Protein AF-A0A4V1UY43-F1 (afdb_monomer)

Nearest PDB structures (foldseek):
  4h1s-assembly1_A  TM=9.082E-01  e=8.641E-05  Homo sapiens
  7jv9-assembly2_B  TM=9.110E-01  e=1.306E-04  Homo sapiens
  6hxw-assembly1_A  TM=9.034E-01  e=9.256E-05  Homo sapiens
  6vca-assembly2_C  TM=8.653E-01  e=5.338E-05  Homo sapiens
  6z9b-assembly1_A-2  TM=9.058E-01  e=3.421E-04  Homo sapiens

Secondary structure (DSSP, 8-state):
----HHHHHHHHHHGGGS-HHHHHHHSS----------TT------EEEEE---TT-S--TTSS-SHHHHHHHHHHHHHH-SSEEEEE-S--SSS-HHHHHTTTHHHHHHHHHHT--

Radius of gyration: 20.49 Å; Cα contacts (8 Å, |Δi|>4): 96; chains: 1; bounding box: 44×34×50 Å

Foldseek 3Di:
DDDDPVNVVVVVVVVPDDPPVCVVVVVVPPPPVPPPDPPPDDDDDAAEAEEEQLFQFADDPPDPHHLVNVLVVLVVVCVVHVRYAYEYPDNNQHDDPCCVVVVCVVSVVSCVVSPHD

Solvent-accessible surface area (backbone atoms only — not comparable to full-atom values): 7441 Å² total; per-residue (Å²): 136,86,87,50,78,70,59,56,55,53,60,59,61,68,69,74,79,68,64,77,85,58,56,67,66,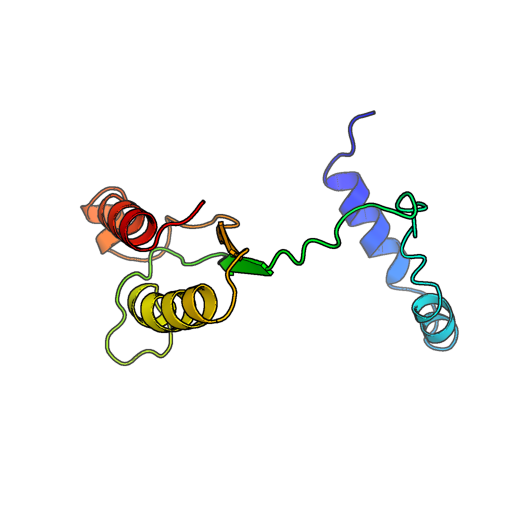63,68,76,63,74,75,70,80,76,66,84,72,66,90,86,63,84,86,76,78,73,44,80,48,75,50,64,59,57,25,42,41,43,78,44,90,95,52,97,57,30,50,64,59,47,48,56,54,51,51,52,50,49,71,77,36,88,47,58,45,38,41,72,75,44,60,51,83,50,85,36,73,65,31,70,76,50,73,37,48,68,54,53,53,51,43,61,76,67,58,60,104

pLDDT: mean 70.41, std 19.88, range [34.09, 92.5]

Sequence (117 aa):
MKFSRRDFCRVALIAGTLPASKALAALQGGAASKRPVAAGADEVVLTFLHTNDPHGRVYLPGEAQGLSRLATLIRAAQADMPNTLLLDAGDLFHGTPEEREFEGRPIIGAMNSLGYD

Structure (mmCIF, N/CA/C/O backbone):
data_AF-A0A4V1UY43-F1
#
_entry.id   AF-A0A4V1UY43-F1
#
loop_
_atom_site.group_PDB
_atom_site.id
_atom_site.type_symbol
_atom_site.label_atom_id
_atom_site.label_alt_id
_atom_site.label_comp_id
_atom_site.label_asym_id
_atom_site.label_entity_id
_atom_site.label_seq_id
_atom_site.pdbx_PDB_ins_code
_atom_site.Cartn_x
_atom_site.Cartn_y
_atom_site.Cartn_z
_atom_site.occupancy
_atom_site.B_iso_or_equiv
_atom_site.auth_seq_id
_atom_site.auth_comp_id
_atom_site.auth_asym_id
_atom_site.auth_atom_id
_atom_site.pdbx_PDB_model_num
ATOM 1 N N . MET A 1 1 ? 14.831 19.256 25.231 1.00 38.69 1 MET A N 1
ATOM 2 C CA . MET A 1 1 ? 16.016 18.368 25.191 1.00 38.69 1 MET A CA 1
ATOM 3 C C . MET A 1 1 ? 15.994 17.613 23.870 1.00 38.69 1 MET A C 1
ATOM 5 O O . MET A 1 1 ? 14.999 16.962 23.592 1.00 38.69 1 MET A O 1
ATOM 9 N N . LYS A 1 2 ? 17.006 17.796 23.012 1.00 37.41 2 LYS A N 1
ATOM 10 C CA . LYS A 1 2 ? 17.065 17.218 21.658 1.00 37.41 2 LYS A CA 1
ATOM 11 C C . LYS A 1 2 ? 17.878 15.918 21.706 1.00 37.41 2 LYS A C 1
ATOM 13 O O . LYS A 1 2 ? 19.091 15.991 21.854 1.00 37.41 2 LYS A O 1
ATOM 18 N N . PHE A 1 3 ? 17.215 14.766 21.610 1.00 35.56 3 PHE A N 1
ATOM 19 C CA . PHE A 1 3 ? 17.871 13.464 21.430 1.00 35.56 3 PHE A CA 1
ATOM 20 C C . PHE A 1 3 ? 18.455 13.385 20.014 1.00 35.56 3 PHE A C 1
ATOM 22 O O . PHE A 1 3 ? 17.737 13.616 19.040 1.00 35.56 3 PHE A O 1
ATOM 29 N N . SER A 1 4 ? 19.752 13.098 19.888 1.00 44.22 4 SER A N 1
ATOM 30 C CA . SER A 1 4 ? 20.436 12.987 18.597 1.00 44.22 4 SER A CA 1
ATOM 31 C C . SER A 1 4 ? 20.714 11.527 18.248 1.00 44.22 4 SER A C 1
ATOM 33 O O . SER A 1 4 ? 20.967 10.703 19.122 1.00 44.22 4 SER A O 1
ATOM 35 N N . ARG A 1 5 ? 20.745 11.200 16.948 1.00 49.88 5 ARG A N 1
ATOM 36 C CA . ARG A 1 5 ? 21.037 9.851 16.412 1.00 49.88 5 ARG A CA 1
ATOM 37 C C . ARG A 1 5 ? 22.343 9.24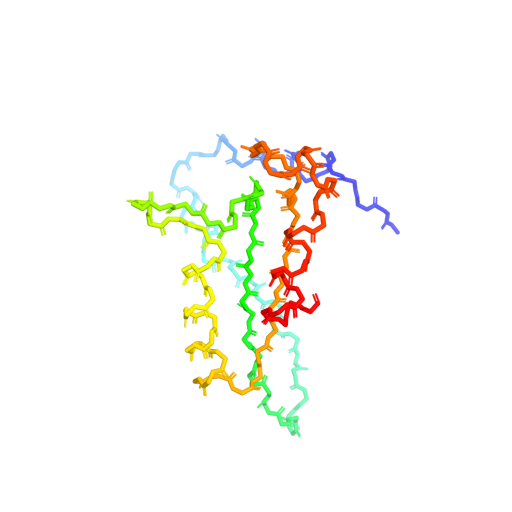1 16.956 1.00 49.88 5 ARG A C 1
ATOM 39 O O . ARG A 1 5 ? 22.470 8.025 17.037 1.00 49.88 5 ARG A O 1
ATOM 46 N N . ARG A 1 6 ? 23.301 10.075 17.379 1.00 50.31 6 ARG A N 1
ATOM 47 C CA . ARG A 1 6 ? 24.556 9.632 18.017 1.00 50.31 6 ARG A CA 1
ATOM 48 C C . ARG A 1 6 ? 24.361 9.082 19.435 1.00 50.31 6 ARG A C 1
ATOM 50 O O . ARG A 1 6 ? 25.146 8.235 19.856 1.00 50.31 6 ARG A O 1
ATOM 57 N N . ASP A 1 7 ? 23.321 9.520 20.139 1.00 50.03 7 ASP A N 1
ATOM 58 C CA . ASP A 1 7 ? 22.994 9.039 21.484 1.00 50.03 7 ASP A CA 1
ATOM 59 C C . ASP A 1 7 ? 22.393 7.629 21.418 1.00 50.03 7 ASP A C 1
ATOM 61 O O . ASP A 1 7 ? 22.729 6.773 22.234 1.00 50.03 7 ASP A O 1
ATOM 65 N N . PHE A 1 8 ? 21.606 7.341 20.375 1.00 45.59 8 PHE A N 1
ATOM 66 C CA . PHE A 1 8 ? 21.037 6.013 20.127 1.00 45.59 8 PHE A CA 1
ATOM 67 C C . PHE A 1 8 ? 22.120 4.957 19.830 1.00 45.59 8 PHE A C 1
ATOM 69 O O . PHE A 1 8 ? 22.121 3.883 20.430 1.00 45.59 8 PHE A O 1
ATOM 76 N N . CYS A 1 9 ? 23.113 5.279 18.990 1.00 43.81 9 CYS A N 1
ATOM 77 C CA . CYS A 1 9 ? 24.192 4.333 18.670 1.00 43.81 9 CYS A CA 1
ATOM 78 C C . CYS A 1 9 ? 25.127 4.043 19.858 1.00 43.81 9 CYS A C 1
ATOM 80 O O . CYS A 1 9 ? 25.702 2.959 19.933 1.00 43.81 9 CYS A O 1
ATOM 82 N N . ARG A 1 10 ? 25.276 4.973 20.814 1.00 34.09 10 ARG A N 1
ATOM 83 C CA . ARG A 1 10 ? 26.073 4.737 22.032 1.00 34.09 10 ARG A CA 1
ATOM 84 C C . ARG A 1 10 ? 25.398 3.774 23.004 1.00 34.09 10 ARG A C 1
ATOM 86 O O . ARG A 1 10 ? 26.093 2.972 23.622 1.00 34.09 10 ARG A O 1
ATOM 93 N N . VAL A 1 11 ? 24.070 3.818 23.107 1.00 45.78 11 VAL A N 1
ATOM 94 C CA . VAL A 1 11 ? 23.303 2.863 23.923 1.00 45.78 11 VAL A CA 1
ATOM 95 C C . VAL A 1 11 ? 23.431 1.447 23.356 1.00 45.78 11 VAL A C 1
ATOM 97 O O . VAL A 1 11 ? 23.630 0.501 24.114 1.00 45.78 11 VAL A O 1
ATOM 100 N N . ALA A 1 12 ? 23.421 1.305 22.028 1.00 43.56 12 ALA A N 1
ATOM 101 C CA . ALA A 1 12 ? 23.592 0.011 21.372 1.00 43.56 12 ALA A CA 1
ATOM 102 C C . ALA A 1 12 ? 25.007 -0.580 21.552 1.00 43.56 12 ALA A C 1
ATOM 104 O O . ALA A 1 12 ? 25.148 -1.792 21.695 1.00 43.56 12 ALA A O 1
ATOM 105 N N . LEU A 1 13 ? 26.056 0.253 21.600 1.00 37.31 13 LEU A N 1
ATOM 106 C CA . LEU A 1 13 ? 27.439 -0.236 21.693 1.00 37.31 13 LEU A CA 1
ATOM 107 C C . LEU A 1 13 ? 27.823 -0.754 23.094 1.00 37.31 13 LEU A C 1
ATOM 109 O O . LEU A 1 13 ? 28.657 -1.647 23.207 1.00 37.31 13 LEU A O 1
ATOM 113 N N . ILE A 1 14 ? 27.210 -0.230 24.163 1.00 43.25 14 ILE A N 1
ATOM 114 C CA . ILE A 1 14 ? 27.487 -0.661 25.551 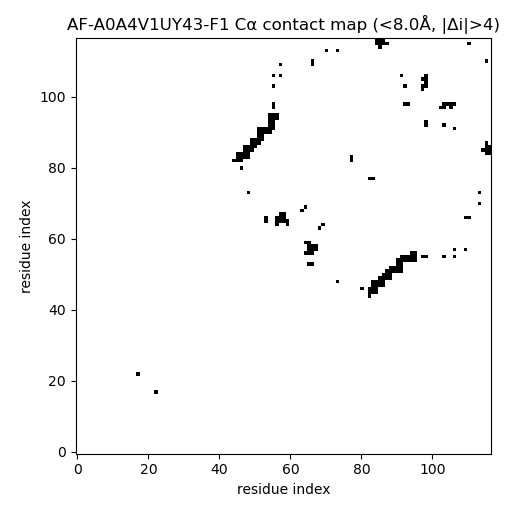1.00 43.25 14 ILE A CA 1
ATOM 115 C C . ILE A 1 14 ? 26.832 -2.023 25.862 1.00 43.25 14 ILE A C 1
ATOM 117 O O . ILE A 1 14 ? 27.287 -2.746 26.747 1.00 43.25 14 ILE A O 1
ATOM 121 N N . ALA A 1 15 ? 25.815 -2.428 25.097 1.00 44.56 15 ALA A N 1
ATOM 122 C CA . ALA A 1 15 ? 25.154 -3.723 25.257 1.00 44.56 15 ALA A CA 1
ATOM 123 C C . ALA A 1 15 ? 25.979 -4.919 24.726 1.00 44.56 15 ALA A C 1
ATOM 125 O O . ALA A 1 15 ? 25.624 -6.067 24.986 1.00 44.56 15 ALA A O 1
ATOM 126 N N . GLY A 1 16 ? 27.081 -4.675 24.007 1.00 45.28 16 GLY A N 1
ATOM 127 C CA . GLY A 1 16 ? 27.839 -5.708 23.292 1.00 45.28 16 GLY A CA 1
ATOM 128 C C . GLY A 1 16 ? 28.890 -6.491 24.090 1.00 45.28 16 GLY A C 1
ATOM 129 O O . GLY A 1 16 ? 29.479 -7.410 23.531 1.00 45.28 16 GLY A O 1
ATOM 130 N N . THR A 1 17 ? 29.166 -6.170 25.362 1.00 49.97 17 THR A N 1
ATOM 131 C CA . THR A 1 17 ? 30.275 -6.812 26.114 1.00 49.97 17 THR A CA 1
ATOM 132 C C . THR A 1 17 ? 29.897 -7.365 27.490 1.00 49.97 17 THR A C 1
ATOM 134 O O . THR A 1 17 ? 30.766 -7.538 28.344 1.00 49.97 17 THR A O 1
ATOM 137 N N . LEU A 1 18 ? 28.621 -7.667 27.742 1.00 42.59 18 LEU A N 1
ATOM 138 C CA . LEU A 1 18 ? 28.218 -8.315 28.994 1.00 42.59 18 LEU A CA 1
ATOM 139 C C . LEU A 1 18 ? 28.166 -9.847 28.835 1.00 42.59 18 LEU A C 1
ATOM 141 O O . LEU A 1 18 ? 27.613 -10.340 27.852 1.00 42.59 18 LEU A O 1
ATOM 145 N N . PRO A 1 19 ? 28.724 -10.623 29.786 1.00 41.28 19 PRO A N 1
ATOM 146 C CA . PRO A 1 19 ? 28.733 -12.080 29.715 1.00 41.28 19 PRO A CA 1
ATOM 147 C C . PRO A 1 19 ? 27.303 -12.641 29.698 1.00 41.28 19 PRO A C 1
ATOM 149 O O . PRO A 1 19 ? 26.428 -12.180 30.438 1.00 41.28 19 PRO A O 1
ATOM 152 N N . ALA A 1 20 ? 27.088 -13.662 28.862 1.00 50.38 20 ALA A N 1
ATOM 153 C CA . ALA A 1 20 ? 25.788 -14.233 28.485 1.00 50.38 20 ALA A CA 1
ATOM 154 C C . ALA A 1 20 ? 24.883 -14.677 29.656 1.00 50.38 20 ALA A C 1
ATOM 156 O O . ALA A 1 20 ? 23.681 -14.848 29.476 1.00 50.38 20 ALA A O 1
ATOM 157 N N . SER A 1 21 ? 25.414 -14.807 30.873 1.00 43.97 21 SER A N 1
ATOM 158 C CA . SER A 1 21 ? 24.649 -15.164 32.073 1.00 43.97 21 SER A CA 1
ATOM 159 C C . SER A 1 21 ? 23.859 -14.004 32.696 1.00 43.97 21 SER A C 1
ATOM 161 O O . SER A 1 21 ? 22.931 -14.257 33.459 1.00 43.97 21 SER A O 1
ATOM 163 N N . LYS A 1 22 ? 24.161 -12.738 32.363 1.00 40.19 22 LYS A N 1
ATOM 164 C CA . LYS A 1 22 ? 23.374 -11.569 32.817 1.00 40.19 22 LYS A CA 1
ATOM 165 C C . LYS A 1 22 ? 22.420 -11.004 31.759 1.00 40.19 22 LYS A C 1
ATOM 167 O O . LYS A 1 22 ? 21.530 -10.233 32.110 1.00 40.19 22 LYS A O 1
ATOM 172 N N . ALA A 1 23 ? 22.541 -11.428 30.500 1.00 42.28 23 ALA A N 1
ATOM 173 C CA . ALA A 1 23 ? 21.638 -11.017 29.421 1.00 42.28 23 ALA A CA 1
ATOM 174 C C . ALA A 1 23 ? 20.203 -11.545 29.618 1.00 42.28 23 ALA A C 1
ATOM 176 O O . ALA A 1 23 ? 19.242 -10.868 29.259 1.00 42.28 23 ALA A O 1
ATOM 177 N N . LEU A 1 24 ? 20.035 -12.703 30.268 1.00 41.09 24 LEU A N 1
ATOM 178 C CA . LEU A 1 24 ? 18.710 -13.293 30.485 1.00 41.09 24 LEU A CA 1
ATOM 179 C C . LEU A 1 24 ? 17.881 -12.561 31.561 1.00 41.09 24 LEU A C 1
ATOM 181 O O . LEU A 1 24 ? 16.655 -12.583 31.511 1.00 41.09 24 LEU A O 1
ATOM 185 N N . ALA A 1 25 ? 18.527 -11.855 32.498 1.00 39.66 25 ALA A N 1
ATOM 186 C CA . ALA A 1 25 ? 17.833 -11.066 33.522 1.00 39.66 25 ALA A CA 1
ATOM 187 C C . ALA A 1 25 ? 17.362 -9.690 33.009 1.00 39.66 25 ALA A C 1
ATOM 189 O O . ALA A 1 25 ? 16.440 -9.108 33.573 1.00 39.66 25 ALA A O 1
ATOM 190 N N . ALA A 1 26 ? 17.952 -9.180 31.920 1.00 40.16 26 ALA A N 1
ATOM 191 C CA . ALA A 1 26 ? 17.576 -7.897 31.320 1.00 40.16 26 ALA A CA 1
ATOM 192 C C . ALA A 1 26 ? 16.380 -7.998 30.351 1.00 40.16 26 ALA A C 1
ATOM 194 O O . ALA A 1 26 ? 15.758 -6.986 30.046 1.00 40.16 26 ALA A O 1
ATOM 195 N N . LEU A 1 27 ? 16.014 -9.209 29.911 1.00 42.84 27 LEU A N 1
ATOM 196 C CA . LEU A 1 27 ? 14.833 -9.459 29.070 1.00 42.84 27 LEU A CA 1
ATOM 197 C C . LEU A 1 27 ? 13.521 -9.598 29.865 1.00 42.84 27 LEU A C 1
ATOM 199 O O . LEU A 1 27 ? 12.450 -9.474 29.282 1.00 42.84 27 LEU A O 1
ATOM 203 N N . GLN A 1 28 ? 13.577 -9.792 31.190 1.00 42.59 28 GLN A N 1
ATOM 204 C CA . GLN A 1 28 ? 12.379 -9.793 32.051 1.00 42.59 28 GLN A CA 1
ATOM 205 C C . GLN A 1 28 ? 11.988 -8.391 32.553 1.00 42.59 28 GLN A C 1
ATOM 207 O O . GLN A 1 28 ? 10.949 -8.219 33.182 1.00 42.59 28 GLN A O 1
ATOM 212 N N . GLY A 1 29 ? 12.791 -7.372 32.241 1.00 37.88 29 GLY A N 1
ATOM 213 C CA . GLY A 1 29 ? 12.560 -5.975 32.608 1.00 37.88 29 GLY A CA 1
ATOM 214 C C . GLY A 1 29 ? 11.937 -5.150 31.487 1.00 37.88 29 GLY A C 1
ATOM 215 O O . GLY A 1 29 ? 12.284 -3.982 31.333 1.00 37.88 29 GLY A O 1
ATOM 216 N N . GLY A 1 30 ? 11.046 -5.737 30.685 1.00 39.56 30 GLY A N 1
ATOM 217 C CA . GLY A 1 30 ? 10.167 -4.986 29.795 1.00 39.56 30 GLY A CA 1
ATOM 218 C C . GLY A 1 30 ? 9.163 -4.195 30.626 1.00 39.56 30 GLY A C 1
ATOM 219 O O . GLY A 1 30 ? 7.997 -4.567 30.716 1.00 39.56 30 GLY A O 1
ATOM 220 N N . ALA A 1 31 ? 9.614 -3.116 31.265 1.00 40.66 31 ALA A N 1
ATOM 221 C CA . ALA A 1 31 ? 8.738 -2.111 31.838 1.00 40.66 31 ALA A CA 1
ATOM 222 C C . ALA A 1 31 ? 8.063 -1.375 30.675 1.00 40.66 31 ALA A C 1
ATOM 224 O O . ALA A 1 31 ? 8.419 -0.252 30.320 1.00 40.66 31 ALA A O 1
ATOM 225 N N . ALA A 1 32 ? 7.073 -2.032 30.067 1.00 46.06 32 ALA A N 1
ATOM 226 C CA . ALA A 1 32 ? 5.975 -1.328 29.448 1.00 46.06 32 ALA A CA 1
ATOM 227 C C . ALA A 1 32 ? 5.470 -0.374 30.527 1.00 46.06 32 ALA A C 1
ATOM 229 O O . ALA A 1 32 ? 4.945 -0.802 31.557 1.00 46.06 32 ALA A O 1
ATOM 230 N N . SER A 1 33 ? 5.735 0.915 30.336 1.00 41.28 33 SER A N 1
ATOM 231 C CA . SER A 1 33 ? 5.148 1.971 31.140 1.00 41.28 33 SER A CA 1
ATOM 232 C C . SER A 1 33 ? 3.639 1.857 30.966 1.00 41.28 33 SER A C 1
ATOM 234 O O . SER A 1 33 ? 3.053 2.433 30.050 1.00 41.28 33 SER A O 1
ATOM 236 N N . LYS A 1 34 ? 3.002 1.042 31.813 1.00 40.78 34 LYS A N 1
ATOM 237 C CA . LYS A 1 34 ? 1.556 0.986 31.954 1.00 40.78 34 LYS A CA 1
ATOM 238 C C . LYS A 1 34 ? 1.185 2.271 32.682 1.00 40.78 34 LYS A C 1
ATOM 240 O O . LYS A 1 34 ? 0.987 2.299 33.893 1.00 40.78 34 LYS A O 1
ATOM 245 N N . ARG A 1 35 ? 1.171 3.378 31.933 1.00 49.16 35 ARG A N 1
ATOM 246 C CA . ARG A 1 35 ? 0.448 4.577 32.347 1.00 49.16 35 ARG A CA 1
ATOM 247 C C . ARG A 1 35 ? -0.967 4.112 32.692 1.00 49.16 35 ARG A C 1
ATOM 249 O O . ARG A 1 35 ? -1.530 3.348 31.905 1.00 49.16 35 ARG A O 1
ATOM 256 N N . PRO A 1 36 ? -1.530 4.513 33.840 1.00 45.03 36 PRO A N 1
ATOM 257 C CA . PRO A 1 36 ? -2.898 4.156 34.158 1.00 45.03 36 PRO A CA 1
ATOM 258 C C . PRO A 1 36 ? -3.784 4.787 33.082 1.00 45.03 36 PRO A C 1
ATOM 260 O O . PRO A 1 36 ? -3.946 6.006 33.031 1.00 45.03 36 PRO A O 1
ATOM 263 N N . VAL A 1 37 ? -4.287 3.961 32.165 1.00 57.62 37 VAL A N 1
ATOM 264 C CA . VAL A 1 37 ? -5.427 4.325 31.329 1.00 57.62 37 VAL A CA 1
ATOM 265 C C . VAL A 1 37 ? -6.590 4.479 32.295 1.00 57.62 37 VAL A C 1
ATOM 267 O O . VAL A 1 37 ? -6.846 3.592 33.111 1.00 57.62 37 VAL A O 1
ATOM 270 N N . ALA A 1 38 ? -7.214 5.655 32.269 1.00 52.44 38 ALA A N 1
ATOM 271 C CA . ALA A 1 38 ? -8.362 5.962 33.101 1.00 52.44 38 ALA A CA 1
ATOM 272 C C . ALA A 1 38 ? -9.419 4.864 32.916 1.00 52.44 38 ALA A C 1
ATOM 274 O O . ALA A 1 38 ? -9.825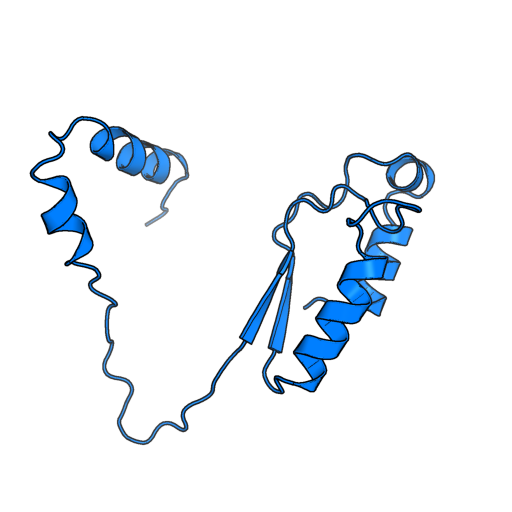 4.568 31.792 1.00 52.44 38 ALA A O 1
ATOM 275 N N . ALA A 1 39 ? -9.819 4.231 34.018 1.00 47.78 39 ALA A N 1
ATOM 276 C CA . ALA A 1 39 ? -10.880 3.236 34.008 1.00 47.78 39 ALA A CA 1
ATOM 277 C C . ALA A 1 39 ? -12.167 3.909 33.504 1.00 47.78 39 ALA A C 1
ATOM 279 O O . ALA A 1 39 ? -12.655 4.845 34.135 1.00 47.78 39 ALA A O 1
ATOM 280 N N . GLY A 1 40 ? -12.658 3.463 32.344 1.00 57.66 40 GLY A N 1
ATOM 281 C CA . GLY A 1 40 ? -13.804 4.054 31.644 1.00 57.66 40 GLY A CA 1
ATOM 282 C C . GLY A 1 40 ? -13.506 4.601 30.245 1.00 57.66 40 GLY A C 1
ATOM 283 O O . GLY A 1 40 ? -14.415 5.133 29.618 1.00 57.66 40 GLY A O 1
ATOM 284 N N . ALA A 1 41 ? -12.272 4.493 29.745 1.00 65.88 41 ALA A N 1
ATOM 285 C CA . ALA A 1 41 ? -11.993 4.738 28.332 1.00 65.88 41 ALA A CA 1
ATOM 286 C C . ALA A 1 41 ? -12.419 3.526 27.490 1.00 65.88 41 ALA A C 1
ATOM 288 O O . ALA A 1 41 ? -12.045 2.398 27.818 1.00 65.88 41 ALA A O 1
ATOM 289 N N . ASP A 1 42 ? -13.164 3.765 26.410 1.00 79.00 42 ASP A N 1
ATOM 290 C CA . ASP A 1 42 ? -13.41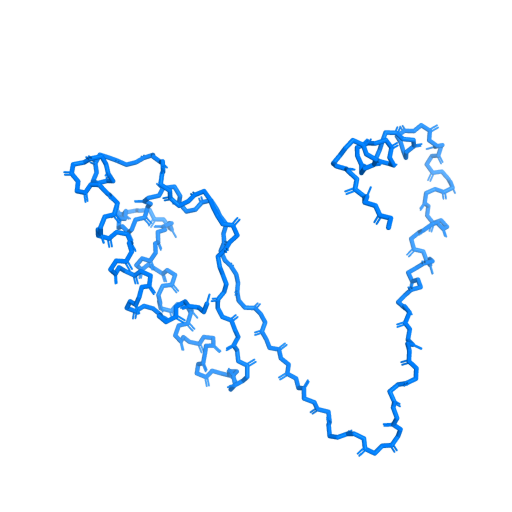5 2.749 25.388 1.00 79.00 42 ASP A CA 1
ATOM 291 C C . ASP A 1 42 ? -12.071 2.240 24.848 1.00 79.00 42 ASP A C 1
ATOM 293 O O . ASP A 1 42 ? -11.206 3.020 24.435 1.00 79.00 42 ASP A O 1
ATOM 297 N N . GLU A 1 43 ? -11.864 0.924 24.901 1.00 79.56 43 GLU A N 1
ATOM 298 C CA . GLU A 1 43 ? -10.649 0.299 24.389 1.00 79.56 43 GLU A CA 1
ATOM 299 C C . GLU A 1 43 ? -10.702 0.291 22.859 1.00 79.56 43 GLU A C 1
ATOM 301 O O . GLU A 1 43 ? -11.495 -0.422 22.244 1.00 79.56 43 GLU A O 1
ATOM 306 N N . VAL A 1 44 ? -9.860 1.114 22.235 1.00 84.81 44 VAL A N 1
ATOM 307 C CA . VAL A 1 44 ? -9.726 1.168 20.779 1.00 84.81 44 VAL A CA 1
ATOM 308 C C . VAL A 1 44 ? -8.519 0.336 20.371 1.00 84.81 44 VAL A C 1
ATOM 310 O O . VAL A 1 44 ? -7.378 0.680 20.681 1.00 84.81 44 VAL A O 1
ATOM 313 N N . VAL A 1 45 ? -8.764 -0.751 19.642 1.00 86.12 45 VAL A N 1
ATOM 314 C CA . VAL A 1 45 ? -7.700 -1.507 18.975 1.00 86.12 45 VAL A CA 1
ATOM 315 C C . VAL A 1 45 ? -7.341 -0.781 17.683 1.00 86.12 45 VAL A C 1
ATOM 317 O O . VAL A 1 45 ? -8.222 -0.546 16.859 1.00 86.12 45 VAL A O 1
ATOM 320 N N . LEU A 1 46 ? -6.065 -0.420 17.528 1.00 90.12 46 LEU A N 1
ATOM 321 C CA . LEU A 1 46 ? -5.487 0.167 16.317 1.00 90.12 46 LEU A CA 1
ATOM 322 C C . LEU A 1 46 ? -4.493 -0.825 15.710 1.00 90.12 46 LEU A C 1
ATOM 324 O O . LEU A 1 46 ? -3.584 -1.294 16.398 1.00 90.12 46 LEU A O 1
ATOM 328 N N . THR A 1 47 ? -4.644 -1.108 14.423 1.00 90.94 47 THR A N 1
ATOM 329 C CA . THR A 1 47 ? -3.726 -1.942 13.649 1.00 90.94 47 THR A CA 1
ATOM 330 C C . THR A 1 47 ? -2.812 -1.052 12.824 1.00 90.94 47 THR A C 1
ATOM 332 O O . THR A 1 47 ? -3.279 -0.208 12.067 1.00 90.94 47 THR A O 1
ATOM 335 N N . PHE A 1 48 ? -1.505 -1.274 12.916 1.00 91.75 48 PHE A N 1
ATOM 336 C CA . PHE A 1 48 ? -0.533 -0.612 12.051 1.00 91.75 48 PHE A CA 1
ATOM 337 C C . PHE A 1 48 ? -0.030 -1.601 11.003 1.00 91.75 48 PHE A C 1
ATOM 339 O O . PHE A 1 48 ? 0.628 -2.588 11.335 1.00 91.75 48 PHE A O 1
ATOM 346 N N . LEU A 1 49 ? -0.329 -1.324 9.740 1.00 92.31 49 LEU A N 1
ATOM 347 C CA . LEU A 1 49 ? 0.340 -1.929 8.598 1.00 92.31 49 LEU A CA 1
ATOM 348 C C . LEU A 1 49 ? 1.447 -0.978 8.167 1.00 92.31 49 LEU A C 1
ATOM 350 O O . LEU A 1 49 ? 1.219 0.224 8.077 1.00 92.31 49 LEU A O 1
ATOM 354 N N . HIS A 1 50 ? 2.647 -1.489 7.905 1.00 91.94 50 HIS A N 1
ATOM 355 C CA . HIS A 1 50 ? 3.723 -0.632 7.431 1.00 91.94 50 HIS A CA 1
ATOM 356 C C . HIS A 1 50 ? 4.592 -1.297 6.367 1.00 91.94 50 HIS A C 1
ATOM 358 O O . HIS A 1 50 ? 4.803 -2.511 6.387 1.00 91.94 50 HIS A O 1
ATOM 364 N N . THR A 1 51 ? 5.134 -0.482 5.467 1.00 89.62 51 THR A N 1
ATOM 365 C CA . THR A 1 51 ? 6.196 -0.862 4.530 1.00 89.62 51 THR A CA 1
ATOM 366 C C . THR A 1 51 ? 7.447 -0.025 4.753 1.00 89.62 51 THR A C 1
ATOM 368 O O . THR A 1 51 ? 7.409 1.020 5.398 1.00 89.62 51 THR A O 1
ATOM 371 N N . ASN A 1 52 ? 8.583 -0.541 4.295 1.00 89.69 52 ASN A N 1
ATOM 372 C CA . ASN A 1 52 ? 9.886 0.102 4.396 1.00 89.69 52 ASN A CA 1
ATOM 373 C C . ASN A 1 52 ? 10.747 -0.360 3.217 1.00 89.69 52 ASN A C 1
ATOM 375 O O . ASN A 1 52 ? 10.697 -1.543 2.871 1.00 89.69 52 ASN A O 1
ATOM 379 N N . ASP A 1 53 ? 11.520 0.552 2.630 1.00 86.44 53 ASP A N 1
ATOM 380 C CA . ASP A 1 53 ? 12.463 0.294 1.538 1.00 86.44 53 ASP A CA 1
ATOM 381 C C . ASP A 1 53 ? 11.844 -0.453 0.330 1.00 86.44 53 ASP A C 1
ATOM 383 O O . ASP A 1 53 ? 12.403 -1.446 -0.160 1.00 86.44 53 ASP A O 1
ATOM 387 N N . PRO A 1 54 ? 10.677 -0.028 -0.204 1.00 82.44 54 PRO A N 1
ATOM 388 C CA . PRO A 1 54 ? 10.113 -0.684 -1.378 1.00 82.44 54 PRO A CA 1
ATOM 389 C C . PRO A 1 54 ? 10.957 -0.455 -2.637 1.00 82.44 54 PRO A C 1
ATOM 391 O O . PRO A 1 54 ? 10.775 -1.193 -3.608 1.00 82.44 54 PRO A O 1
ATOM 394 N N . HIS A 1 55 ? 11.892 0.507 -2.636 1.00 85.81 55 HIS A N 1
ATOM 395 C CA . HIS A 1 55 ? 12.899 0.667 -3.687 1.00 85.81 55 HIS A CA 1
ATOM 396 C C . HIS A 1 55 ? 12.304 0.716 -5.110 1.00 85.81 55 HIS A C 1
ATOM 398 O O . HIS A 1 55 ? 12.782 0.071 -6.046 1.00 85.81 55 HIS A O 1
ATOM 404 N N . GLY A 1 56 ? 11.181 1.418 -5.271 1.00 76.75 56 GLY A N 1
ATOM 405 C CA . GLY A 1 56 ? 10.491 1.577 -6.551 1.00 76.75 56 GLY A CA 1
ATOM 406 C C . GLY A 1 56 ? 9.919 0.296 -7.167 1.00 76.75 56 GLY A C 1
ATOM 407 O O . GLY A 1 56 ? 9.563 0.293 -8.347 1.00 76.75 56 GLY A O 1
ATOM 408 N N . ARG A 1 57 ? 9.811 -0.798 -6.402 1.00 83.19 57 ARG A N 1
ATOM 409 C CA . ARG A 1 57 ? 9.300 -2.095 -6.870 1.00 83.19 57 ARG A CA 1
ATOM 410 C C . ARG A 1 57 ? 7.772 -2.115 -6.880 1.00 83.19 57 ARG A C 1
ATOM 412 O O . ARG A 1 57 ? 7.127 -2.640 -5.972 1.00 83.19 57 ARG A O 1
ATOM 419 N N . VAL A 1 58 ? 7.170 -1.548 -7.923 1.00 81.00 58 VAL A N 1
ATOM 420 C CA . VAL A 1 58 ? 5.703 -1.528 -8.080 1.00 81.00 58 VAL A CA 1
ATOM 421 C C . VAL A 1 58 ? 5.189 -2.865 -8.618 1.00 81.00 58 VAL A C 1
ATOM 423 O O . VAL A 1 58 ? 4.321 -3.508 -8.013 1.00 81.00 58 VAL A O 1
ATOM 426 N N . TYR A 1 59 ? 5.758 -3.321 -9.731 1.00 80.06 59 TYR A N 1
ATOM 427 C CA . TYR A 1 59 ? 5.386 -4.567 -10.388 1.00 80.06 59 TYR A CA 1
ATOM 428 C C . TYR A 1 59 ? 6.632 -5.361 -10.777 1.00 80.06 59 TYR A C 1
ATOM 430 O O . TYR A 1 59 ? 7.448 -4.902 -11.568 1.00 80.06 59 TYR A O 1
ATOM 438 N N . LEU A 1 60 ? 6.773 -6.561 -10.210 1.00 76.31 60 LEU A N 1
ATOM 439 C CA . LEU A 1 60 ? 7.871 -7.480 -10.502 1.00 76.31 60 LEU A CA 1
ATOM 440 C C . LEU A 1 60 ? 7.290 -8.830 -10.947 1.00 76.31 60 LEU A C 1
ATOM 442 O O . LEU A 1 60 ? 6.909 -9.656 -10.108 1.00 76.31 60 LEU A O 1
ATOM 446 N N . PRO A 1 61 ? 7.152 -9.063 -12.264 1.00 72.94 61 PRO A N 1
ATOM 447 C CA . PRO A 1 61 ? 6.595 -10.309 -12.766 1.00 72.94 61 PRO A CA 1
ATOM 448 C C . PRO A 1 61 ? 7.500 -11.485 -12.382 1.00 72.94 61 PRO A C 1
ATOM 450 O O . PRO A 1 61 ? 8.705 -11.458 -12.603 1.00 72.94 61 PRO A O 1
ATOM 453 N N . GLY A 1 62 ? 6.909 -12.533 -11.806 1.00 75.00 62 GLY A N 1
ATOM 454 C CA . GLY A 1 62 ? 7.636 -13.738 -11.385 1.00 75.00 62 GLY A CA 1
ATOM 455 C C . GLY A 1 62 ? 8.302 -13.652 -10.009 1.00 75.00 62 GLY A C 1
ATOM 456 O O . GLY A 1 62 ? 8.667 -14.689 -9.463 1.00 75.00 62 GLY A O 1
ATOM 457 N N . GLU A 1 63 ? 8.379 -12.471 -9.396 1.00 76.06 63 GLU A N 1
ATOM 458 C CA . GLU A 1 63 ? 8.885 -12.328 -8.030 1.00 76.06 63 GLU A CA 1
ATOM 459 C C . GLU A 1 63 ? 7.754 -12.335 -7.000 1.00 76.06 63 GLU A C 1
ATOM 461 O O . GLU A 1 63 ? 6.607 -11.995 -7.301 1.00 76.06 63 GLU A O 1
ATOM 466 N N . ALA A 1 64 ? 8.080 -12.729 -5.766 1.00 70.44 64 ALA A N 1
ATOM 467 C CA . ALA A 1 64 ? 7.165 -12.669 -4.624 1.00 70.44 64 ALA A CA 1
ATOM 468 C C . ALA A 1 64 ? 7.020 -11.248 -4.042 1.00 70.44 64 ALA A C 1
ATOM 470 O O . ALA A 1 64 ? 6.183 -11.024 -3.172 1.00 70.44 64 ALA A O 1
ATOM 471 N N . GLN A 1 65 ? 7.830 -10.300 -4.513 1.00 70.62 65 GLN A N 1
ATOM 472 C CA . GLN A 1 65 ? 7.915 -8.934 -4.003 1.00 70.62 65 GLN A CA 1
ATOM 473 C C . GLN A 1 65 ? 7.145 -7.955 -4.900 1.00 70.62 65 GLN A C 1
ATOM 475 O O . GLN A 1 65 ? 6.870 -8.241 -6.065 1.00 70.62 65 GLN A O 1
ATOM 480 N N . GLY A 1 66 ? 6.820 -6.785 -4.353 1.00 81.31 66 GLY A N 1
ATOM 481 C CA . GLY A 1 66 ? 6.267 -5.660 -5.103 1.00 81.31 66 GLY A CA 1
ATOM 482 C C . GLY A 1 66 ? 4.918 -5.164 -4.588 1.00 81.31 66 GLY A C 1
ATOM 483 O O . GLY A 1 66 ? 4.096 -5.923 -4.064 1.00 81.31 66 GLY A O 1
ATOM 484 N N . LEU A 1 67 ? 4.688 -3.866 -4.778 1.00 83.50 67 LEU A N 1
ATOM 485 C CA . LEU A 1 67 ? 3.518 -3.150 -4.271 1.00 83.50 67 LEU A CA 1
ATOM 486 C C . LEU A 1 67 ? 2.192 -3.729 -4.799 1.00 83.50 67 LEU A C 1
ATOM 488 O O . LEU A 1 67 ? 1.205 -3.802 -4.074 1.00 83.50 67 LEU A O 1
ATOM 492 N N . SER A 1 68 ? 2.190 -4.234 -6.035 1.00 84.50 68 SER A N 1
ATOM 493 C CA . SER A 1 68 ? 1.043 -4.916 -6.657 1.00 84.50 68 SER A CA 1
ATOM 494 C C . SER A 1 68 ? 0.588 -6.189 -5.932 1.00 84.50 68 SER A C 1
ATOM 496 O O . SER A 1 68 ? -0.609 -6.456 -5.879 1.00 84.50 68 SER A O 1
ATOM 498 N N . ARG A 1 69 ? 1.503 -6.972 -5.347 1.00 84.19 69 ARG A N 1
ATOM 499 C CA . ARG A 1 69 ? 1.138 -8.152 -4.541 1.00 84.19 69 ARG A CA 1
ATOM 500 C C . ARG A 1 69 ? 0.753 -7.764 -3.121 1.00 84.19 69 ARG A C 1
ATOM 502 O O . ARG A 1 69 ? -0.208 -8.309 -2.579 1.00 84.19 69 ARG A O 1
ATOM 509 N N . LEU A 1 70 ? 1.473 -6.798 -2.544 1.00 86.75 70 LEU A N 1
ATOM 510 C CA . LEU A 1 70 ? 1.135 -6.229 -1.239 1.00 86.75 70 LEU A CA 1
ATOM 511 C C . LEU A 1 70 ? -0.280 -5.651 -1.241 1.00 86.75 70 LEU A C 1
ATOM 513 O O . LEU A 1 70 ? -0.989 -5.826 -0.261 1.00 86.75 70 LEU A O 1
ATOM 517 N N . ALA A 1 71 ? -0.734 -5.079 -2.358 1.00 88.31 71 ALA A N 1
ATOM 518 C CA . ALA A 1 71 ? -2.093 -4.580 -2.532 1.00 88.31 71 ALA A CA 1
ATOM 519 C C . ALA A 1 71 ? -3.178 -5.580 -2.108 1.00 88.31 71 ALA A C 1
ATOM 521 O O . ALA A 1 71 ? -4.139 -5.208 -1.439 1.00 88.31 71 ALA A O 1
ATOM 522 N N . THR A 1 72 ? -3.037 -6.852 -2.488 1.00 88.38 72 THR A N 1
ATOM 523 C CA . THR A 1 72 ? -4.011 -7.892 -2.136 1.00 88.38 72 THR A CA 1
ATOM 524 C C . THR A 1 72 ? -3.999 -8.178 -0.636 1.00 88.38 72 THR A C 1
ATOM 526 O O . THR A 1 72 ? -5.064 -8.300 -0.036 1.00 88.38 72 THR A O 1
ATOM 529 N N . LEU A 1 73 ? -2.812 -8.241 -0.026 1.00 88.44 73 LEU A N 1
ATOM 530 C CA . LEU A 1 73 ? -2.657 -8.487 1.411 1.00 88.44 73 LEU A CA 1
ATOM 531 C C . LEU A 1 73 ? -3.143 -7.301 2.246 1.00 88.44 73 LEU A C 1
ATOM 533 O O . LEU A 1 73 ? -3.841 -7.501 3.231 1.00 88.44 73 LEU A O 1
ATOM 537 N N . ILE A 1 74 ? -2.822 -6.079 1.823 1.00 89.44 74 ILE A N 1
ATOM 538 C CA . ILE A 1 74 ? -3.260 -4.832 2.455 1.00 89.44 74 ILE A CA 1
ATOM 539 C C . ILE A 1 74 ? -4.785 -4.751 2.434 1.00 89.44 74 ILE A C 1
ATOM 541 O O . ILE A 1 74 ? -5.388 -4.521 3.475 1.00 89.44 74 ILE A O 1
ATOM 545 N N . ARG A 1 75 ? -5.422 -5.019 1.288 1.00 89.88 75 ARG A N 1
ATOM 546 C CA . ARG A 1 75 ? -6.889 -5.003 1.181 1.00 89.88 75 ARG A CA 1
ATOM 547 C C . ARG A 1 75 ? -7.553 -6.069 2.046 1.00 89.88 75 ARG A C 1
ATOM 549 O O . ARG A 1 75 ? -8.575 -5.783 2.657 1.00 89.88 75 ARG A O 1
ATOM 556 N N . ALA A 1 76 ? -6.988 -7.275 2.103 1.00 89.06 76 ALA A N 1
ATOM 557 C CA . ALA A 1 76 ? -7.489 -8.323 2.991 1.00 89.06 76 ALA A CA 1
ATOM 558 C C . ALA A 1 76 ? -7.360 -7.904 4.466 1.00 89.06 76 ALA A C 1
ATOM 560 O O . ALA A 1 76 ? -8.329 -7.959 5.212 1.00 89.06 76 ALA A O 1
ATOM 561 N N . ALA A 1 77 ? -6.197 -7.381 4.857 1.00 87.19 77 ALA A N 1
ATOM 562 C CA . ALA A 1 77 ? -5.944 -6.911 6.214 1.00 87.19 77 ALA A CA 1
ATOM 563 C C . ALA A 1 77 ? -6.857 -5.737 6.616 1.00 87.19 77 ALA A C 1
ATOM 565 O O . ALA A 1 77 ? -7.404 -5.738 7.714 1.00 87.19 77 ALA A O 1
ATOM 566 N N . GLN A 1 78 ? -7.065 -4.762 5.728 1.00 87.00 78 GLN A N 1
ATOM 567 C CA . GLN A 1 78 ? -7.980 -3.637 5.949 1.00 87.00 78 GLN A CA 1
ATOM 568 C C . GLN A 1 78 ? -9.448 -4.082 6.039 1.00 87.00 78 GLN A C 1
ATOM 570 O O . GLN A 1 78 ? -10.223 -3.462 6.762 1.00 87.00 78 GLN A O 1
ATOM 575 N N . ALA A 1 79 ? -9.841 -5.145 5.329 1.00 88.81 79 ALA A N 1
ATOM 576 C CA . ALA A 1 79 ? -11.188 -5.706 5.427 1.00 88.81 79 ALA A CA 1
ATOM 577 C C . ALA A 1 79 ? -11.425 -6.424 6.767 1.00 88.81 79 ALA A C 1
ATOM 579 O O . ALA A 1 79 ? -12.514 -6.320 7.330 1.00 88.81 79 ALA A O 1
ATOM 580 N N . ASP A 1 80 ? -10.405 -7.109 7.289 1.00 89.00 80 ASP A N 1
ATOM 581 C CA . ASP A 1 80 ? -10.491 -7.851 8.551 1.00 89.00 80 ASP A CA 1
ATOM 582 C C . ASP A 1 80 ? -10.358 -6.941 9.788 1.00 89.00 80 ASP A C 1
ATOM 584 O O . ASP A 1 80 ? -10.867 -7.267 10.863 1.00 89.00 80 ASP A O 1
ATOM 588 N N . MET A 1 81 ? -9.675 -5.797 9.659 1.00 87.06 81 MET A N 1
ATOM 589 C CA . MET A 1 81 ? -9.333 -4.906 10.773 1.00 87.06 81 MET A CA 1
ATOM 590 C C . MET A 1 81 ? -9.831 -3.470 10.514 1.00 87.06 81 MET A C 1
ATOM 592 O O . MET A 1 81 ? -9.185 -2.719 9.779 1.00 87.06 81 MET A O 1
ATOM 596 N N . PRO A 1 82 ? -10.936 -3.033 11.152 1.00 79.56 82 PRO A N 1
ATOM 597 C CA . PRO A 1 82 ? -11.608 -1.771 10.815 1.00 79.56 82 PRO A CA 1
ATOM 598 C C . PRO A 1 82 ? -10.822 -0.505 11.196 1.00 79.56 82 PRO A C 1
ATOM 600 O O . PRO A 1 82 ? -11.039 0.549 10.608 1.00 79.56 82 PRO A O 1
ATOM 603 N N . ASN A 1 83 ? -9.901 -0.597 12.157 1.00 88.75 83 ASN A N 1
ATOM 604 C CA . ASN A 1 83 ? -9.102 0.525 12.654 1.00 88.75 83 ASN A CA 1
ATOM 605 C C . ASN A 1 83 ? -7.640 0.372 12.218 1.00 88.75 83 ASN A C 1
ATOM 607 O O . ASN A 1 83 ? -6.750 0.196 13.054 1.00 88.75 83 ASN A O 1
ATOM 611 N N . THR A 1 84 ? -7.403 0.366 10.910 1.00 90.50 84 THR A N 1
ATOM 612 C CA . THR A 1 84 ? -6.071 0.130 10.345 1.00 90.50 84 THR A CA 1
ATOM 613 C C . THR A 1 84 ? -5.458 1.417 9.809 1.00 90.50 84 THR A C 1
ATOM 615 O O . THR A 1 84 ? -6.131 2.163 9.109 1.00 90.50 84 THR A O 1
ATOM 618 N N . LEU A 1 85 ? -4.179 1.638 10.114 1.00 91.50 85 LEU A N 1
ATOM 619 C CA . LEU A 1 85 ? -3.340 2.684 9.531 1.00 91.50 85 LEU A CA 1
ATOM 620 C C . LEU A 1 85 ? -2.264 2.035 8.661 1.00 91.50 85 LEU A C 1
ATOM 622 O O . LEU A 1 85 ? -1.574 1.123 9.125 1.00 91.50 85 LEU A O 1
ATOM 626 N N . LEU A 1 86 ? -2.126 2.488 7.419 1.00 91.75 86 LEU A N 1
ATOM 627 C CA . LEU A 1 86 ? -1.154 2.003 6.447 1.00 91.75 86 LEU A CA 1
ATOM 628 C C . LEU A 1 86 ? -0.034 3.028 6.261 1.00 91.75 86 LEU A C 1
ATOM 630 O O . LEU A 1 86 ? -0.223 4.062 5.637 1.00 91.75 86 LEU A O 1
ATOM 634 N N . LEU A 1 87 ? 1.154 2.713 6.768 1.00 92.50 87 LEU A N 1
ATOM 635 C CA . LEU A 1 87 ? 2.280 3.640 6.849 1.00 92.50 87 LEU A CA 1
ATOM 636 C C . LEU A 1 87 ? 3.441 3.216 5.945 1.00 92.50 87 LEU A C 1
ATOM 638 O O . LEU A 1 87 ? 3.693 2.029 5.746 1.00 92.50 87 LEU A O 1
ATOM 642 N N . ASP A 1 88 ? 4.218 4.181 5.465 1.00 91.31 88 ASP A N 1
ATOM 643 C CA . ASP A 1 88 ? 5.505 3.918 4.819 1.00 91.31 88 ASP A CA 1
ATOM 644 C C . ASP A 1 88 ? 6.658 4.590 5.578 1.00 91.31 88 ASP A C 1
ATOM 646 O O . ASP A 1 88 ? 6.575 5.756 5.965 1.00 91.31 88 ASP A O 1
ATOM 650 N N . ALA A 1 89 ? 7.735 3.839 5.817 1.00 89.38 89 ALA A N 1
ATOM 651 C CA . ALA A 1 89 ? 8.903 4.291 6.572 1.00 89.38 89 ALA A CA 1
ATOM 652 C C . ALA A 1 89 ? 10.017 4.908 5.699 1.00 89.38 89 ALA A C 1
ATOM 654 O O . ALA A 1 89 ? 11.033 5.358 6.237 1.00 89.38 89 ALA A O 1
ATOM 655 N N . GLY A 1 90 ? 9.809 5.012 4.383 1.00 84.94 90 GLY A N 1
ATOM 656 C CA . GLY A 1 90 ? 10.707 5.684 3.454 1.00 84.94 90 GLY A CA 1
ATOM 657 C C . GLY A 1 90 ? 11.544 4.746 2.583 1.00 84.94 90 GLY A C 1
ATOM 658 O O . GLY A 1 90 ? 11.301 3.547 2.481 1.00 84.94 90 GLY A O 1
ATOM 659 N N . ASP A 1 91 ? 12.515 5.356 1.899 1.00 85.12 91 ASP A N 1
ATOM 660 C CA . ASP A 1 91 ? 13.326 4.757 0.825 1.00 85.12 91 ASP A CA 1
ATOM 661 C C . ASP A 1 91 ? 12.491 4.183 -0.340 1.00 85.12 91 ASP A C 1
ATOM 663 O O . ASP A 1 91 ? 12.664 3.070 -0.845 1.00 85.12 91 ASP A O 1
ATOM 667 N N . LEU A 1 92 ? 11.531 5.011 -0.765 1.00 82.12 92 LEU A N 1
ATOM 668 C CA . LEU A 1 92 ? 10.597 4.731 -1.853 1.00 82.12 92 LEU A CA 1
ATOM 669 C C . LEU A 1 92 ? 11.247 4.784 -3.240 1.00 82.12 92 LEU A C 1
ATOM 671 O O . LEU A 1 92 ? 10.886 4.002 -4.120 1.00 82.12 92 LEU A O 1
ATOM 675 N N . PHE A 1 93 ? 12.171 5.725 -3.445 1.00 78.38 93 PHE A N 1
ATOM 676 C CA . PHE A 1 93 ? 12.630 6.161 -4.766 1.00 78.38 93 PHE A CA 1
ATOM 677 C C . PHE A 1 93 ? 14.083 5.793 -5.027 1.00 78.38 93 PHE A C 1
ATOM 679 O O . PHE A 1 93 ? 14.926 6.674 -5.088 1.00 78.38 93 PHE A O 1
ATOM 686 N N . HIS A 1 94 ? 14.382 4.503 -5.146 1.00 69.19 94 HIS A N 1
ATOM 687 C CA . HIS A 1 94 ? 15.674 4.027 -5.641 1.00 69.19 94 HIS A CA 1
ATOM 688 C C . HIS A 1 94 ? 15.539 2.578 -6.083 1.00 69.19 94 HIS A C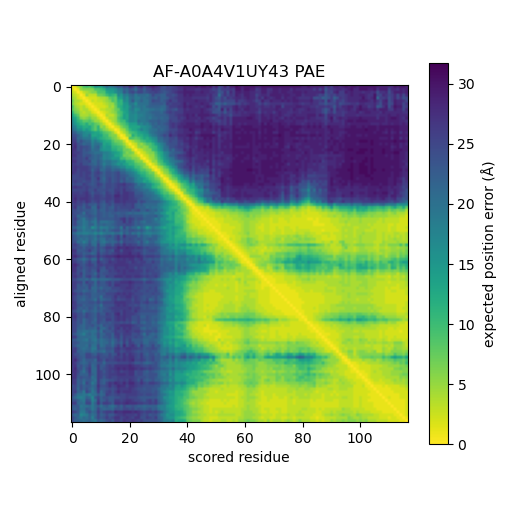 1
ATOM 690 O O . HIS A 1 94 ? 15.105 1.763 -5.283 1.00 69.19 94 HIS A O 1
ATOM 696 N N . GLY A 1 95 ? 15.986 2.219 -7.287 1.00 69.50 95 GLY A N 1
ATOM 697 C CA . GLY A 1 95 ? 16.240 0.810 -7.626 1.00 69.50 95 GLY A CA 1
ATOM 698 C C . GLY A 1 95 ? 15.518 0.259 -8.852 1.00 69.50 95 GLY A C 1
ATOM 699 O O . GLY A 1 95 ? 15.779 -0.890 -9.211 1.00 69.50 95 GLY A O 1
ATOM 700 N N . THR A 1 96 ? 14.680 1.045 -9.538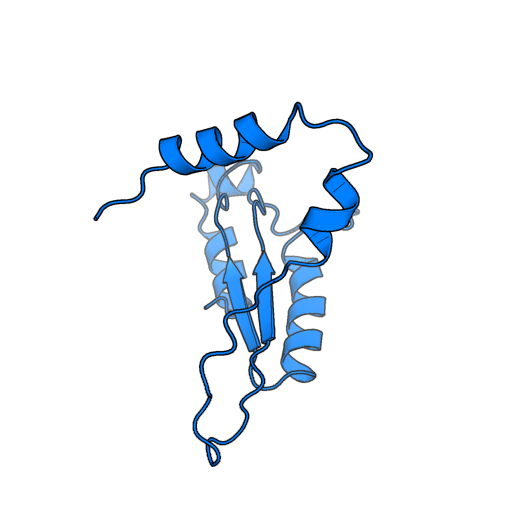 1.00 77.25 96 THR A N 1
ATOM 701 C CA . THR A 1 96 ? 14.024 0.616 -10.786 1.00 77.25 96 THR A CA 1
ATOM 702 C C . THR A 1 96 ? 14.193 1.631 -11.929 1.00 77.25 96 THR A C 1
ATOM 704 O O . THR A 1 96 ? 14.219 2.836 -11.692 1.00 77.25 96 THR A O 1
ATOM 707 N N . PRO A 1 97 ? 14.302 1.183 -13.199 1.00 76.88 97 PRO A N 1
ATOM 708 C CA . PRO A 1 97 ? 14.339 2.088 -14.355 1.00 76.88 97 PRO A CA 1
ATOM 709 C C . PRO A 1 97 ? 13.081 2.961 -14.483 1.00 76.88 97 PRO A C 1
ATOM 711 O O . PRO A 1 97 ? 13.169 4.106 -14.914 1.00 76.88 97 PRO A O 1
ATOM 714 N N . GLU A 1 98 ? 11.925 2.428 -14.077 1.00 74.06 98 GLU A N 1
ATOM 715 C CA . GLU A 1 98 ? 10.629 3.119 -14.104 1.00 74.06 98 GLU A CA 1
ATOM 716 C C . GLU A 1 98 ? 10.601 4.340 -13.177 1.00 74.06 98 GLU A C 1
ATOM 718 O O . GLU A 1 98 ? 10.030 5.372 -13.521 1.00 74.06 98 GLU A O 1
ATOM 723 N N . GLU A 1 99 ? 11.248 4.248 -12.015 1.00 80.81 99 GLU A N 1
ATOM 724 C CA . GLU A 1 99 ? 11.392 5.374 -11.094 1.00 80.81 99 GLU A CA 1
ATOM 725 C C . GLU A 1 99 ? 12.150 6.529 -11.753 1.00 80.81 99 GLU A C 1
ATOM 727 O O . GLU A 1 99 ? 11.676 7.664 -11.729 1.00 80.81 99 GLU A O 1
ATOM 732 N N . ARG A 1 100 ? 13.268 6.223 -12.420 1.00 80.94 100 ARG A N 1
ATOM 733 C CA . ARG A 1 100 ? 14.102 7.221 -13.096 1.00 80.94 100 ARG A CA 1
ATOM 734 C C . ARG A 1 100 ? 13.418 7.854 -14.308 1.00 80.94 100 ARG A C 1
ATOM 736 O O . ARG A 1 100 ? 13.540 9.059 -14.498 1.00 80.94 100 ARG A O 1
ATOM 743 N N . GLU A 1 101 ? 12.741 7.056 -15.130 1.00 85.31 101 GLU A N 1
ATOM 744 C CA . GLU A 1 101 ? 12.091 7.531 -16.361 1.00 85.31 101 GLU A CA 1
ATOM 745 C C . GLU A 1 101 ? 10.887 8.433 -16.061 1.00 85.31 101 GLU A C 1
ATOM 747 O O . GLU A 1 101 ? 10.660 9.431 -16.740 1.00 85.31 101 GLU A O 1
ATOM 752 N N . PHE A 1 102 ? 10.123 8.100 -15.017 1.00 83.69 102 PHE A N 1
ATOM 753 C CA . PHE A 1 102 ? 8.878 8.790 -14.684 1.00 83.69 102 PHE A CA 1
ATOM 754 C C . PHE A 1 102 ? 8.970 9.653 -13.420 1.00 83.69 102 PHE A C 1
ATOM 756 O O . PHE A 1 102 ? 7.933 10.047 -12.879 1.00 83.69 102 PHE A O 1
ATOM 763 N N . GLU A 1 103 ? 10.182 9.941 -12.935 1.00 83.94 103 GLU A N 1
ATOM 764 C CA . GLU A 1 103 ? 10.441 10.758 -11.736 1.00 83.94 103 GLU A CA 1
ATOM 765 C C . GLU A 1 103 ? 9.650 10.274 -10.501 1.00 83.94 103 GLU A C 1
ATOM 767 O O . GLU A 1 103 ? 9.093 11.063 -9.739 1.00 83.94 103 GLU A O 1
ATOM 772 N N . GLY A 1 104 ? 9.494 8.957 -10.347 1.00 81.44 104 GLY A N 1
ATOM 773 C CA . GLY A 1 104 ? 8.767 8.347 -9.229 1.00 81.44 104 GLY A CA 1
ATOM 774 C C . GLY A 1 104 ? 7.239 8.531 -9.224 1.00 81.44 104 GLY A C 1
ATOM 775 O O . GLY A 1 104 ? 6.555 7.967 -8.367 1.00 81.44 104 GLY A O 1
ATOM 776 N N . ARG A 1 105 ? 6.657 9.238 -10.201 1.00 84.44 105 ARG A N 1
ATOM 777 C CA . ARG A 1 105 ? 5.198 9.434 -10.338 1.00 84.44 105 ARG A CA 1
ATOM 778 C C . ARG A 1 105 ? 4.368 8.139 -10.320 1.00 84.44 105 ARG A C 1
ATOM 780 O O . ARG A 1 105 ? 3.344 8.131 -9.634 1.00 84.44 105 ARG A O 1
ATOM 787 N N . PRO A 1 106 ? 4.749 7.045 -11.013 1.00 83.31 106 PRO A N 1
ATOM 788 C CA . PRO A 1 106 ? 3.961 5.812 -10.989 1.00 83.31 106 PRO A CA 1
ATOM 789 C C . PRO A 1 106 ? 3.953 5.141 -9.611 1.00 83.31 106 PRO A C 1
ATOM 791 O O . PRO A 1 106 ? 2.940 4.560 -9.227 1.00 83.31 106 PRO A O 1
ATOM 794 N N . ILE A 1 107 ? 5.038 5.270 -8.839 1.00 84.94 107 ILE A N 1
ATOM 795 C CA . ILE A 1 107 ? 5.139 4.726 -7.477 1.00 84.94 107 ILE A CA 1
ATOM 796 C C . ILE A 1 107 ? 4.160 5.457 -6.559 1.00 84.94 107 ILE A C 1
ATOM 798 O O . ILE A 1 107 ? 3.362 4.818 -5.877 1.00 84.94 107 ILE A O 1
ATOM 802 N N . ILE A 1 108 ? 4.146 6.792 -6.615 1.00 87.12 108 ILE A N 1
ATOM 803 C CA . ILE A 1 108 ? 3.186 7.605 -5.856 1.00 87.12 108 ILE A CA 1
ATOM 804 C C . ILE A 1 108 ? 1.745 7.302 -6.271 1.00 87.12 108 ILE A C 1
ATOM 806 O O . ILE A 1 108 ? 0.880 7.142 -5.415 1.00 87.12 108 ILE A O 1
ATOM 810 N N . GLY A 1 109 ? 1.473 7.164 -7.572 1.00 87.06 109 GLY A N 1
ATOM 811 C CA . GLY A 1 109 ? 0.146 6.779 -8.058 1.00 87.06 109 GLY A CA 1
ATOM 812 C C . GLY A 1 109 ? -0.318 5.431 -7.501 1.00 87.06 109 GLY A C 1
ATOM 813 O O . GLY A 1 109 ? -1.477 5.286 -7.105 1.00 87.06 109 GLY A O 1
ATOM 814 N N . ALA A 1 110 ? 0.592 4.460 -7.411 1.00 85.88 110 ALA A N 1
ATOM 815 C CA . ALA A 1 110 ? 0.304 3.162 -6.819 1.00 85.88 110 ALA A CA 1
ATOM 816 C C . ALA A 1 110 ? 0.056 3.257 -5.303 1.00 85.88 110 ALA A C 1
ATOM 818 O O . ALA A 1 110 ? -0.930 2.698 -4.831 1.00 85.88 110 ALA A O 1
ATOM 819 N N . MET A 1 111 ? 0.870 4.006 -4.552 1.00 88.19 111 MET A N 1
ATOM 820 C CA . MET A 1 111 ? 0.663 4.219 -3.109 1.00 88.19 111 MET A CA 1
ATOM 821 C C . MET A 1 111 ? -0.665 4.924 -2.812 1.00 88.19 111 MET A C 1
ATOM 823 O O . MET A 1 111 ? -1.431 4.467 -1.965 1.00 88.19 111 MET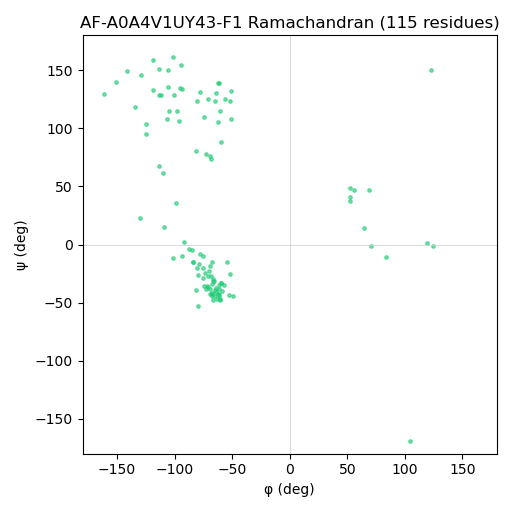 A O 1
ATOM 827 N N . ASN A 1 112 ? -0.998 5.965 -3.577 1.00 89.75 112 ASN A N 1
ATOM 828 C CA . ASN A 1 112 ? -2.280 6.664 -3.463 1.00 89.75 112 ASN A CA 1
ATOM 829 C C . ASN A 1 112 ? -3.462 5.728 -3.753 1.00 89.75 112 ASN A C 1
ATOM 831 O O . ASN A 1 112 ? -4.486 5.789 -3.080 1.00 89.75 112 ASN A O 1
ATOM 835 N N . SER A 1 113 ? -3.316 4.825 -4.727 1.00 87.44 113 SER A N 1
ATOM 836 C CA . SER A 1 113 ? -4.350 3.835 -5.065 1.00 87.44 113 SER A CA 1
ATOM 837 C C . SER A 1 113 ? -4.541 2.759 -3.987 1.00 87.44 113 SER A C 1
ATOM 839 O O . SER A 1 113 ? -5.561 2.066 -3.989 1.00 87.44 113 SER A O 1
ATOM 841 N N . LEU A 1 114 ? -3.563 2.587 -3.093 1.00 86.12 114 LEU A N 1
ATOM 842 C CA . LEU A 1 114 ? -3.629 1.671 -1.953 1.00 86.12 114 LEU A CA 1
ATOM 843 C C . LEU A 1 114 ? -4.117 2.333 -0.665 1.00 86.12 114 LEU A C 1
ATOM 845 O O . LEU A 1 114 ? -4.420 1.614 0.283 1.00 86.12 114 LEU A O 1
ATOM 849 N N . GLY A 1 115 ? -4.231 3.662 -0.647 1.00 87.88 115 GLY A N 1
ATOM 850 C C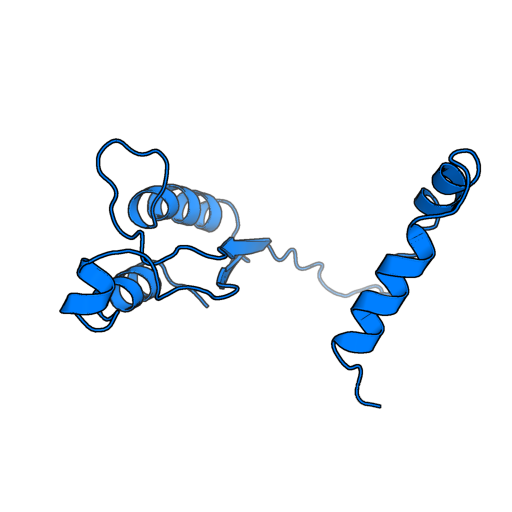A . GLY A 1 115 ? -4.659 4.403 0.535 1.00 87.88 115 GLY A CA 1
ATOM 851 C C . GLY A 1 115 ? -3.620 4.363 1.650 1.00 87.88 115 GLY A C 1
ATOM 852 O O . GLY A 1 115 ? -3.968 4.052 2.782 1.00 87.88 115 GLY A O 1
ATOM 853 N N . TYR A 1 116 ? -2.351 4.616 1.317 1.00 88.19 116 TYR A N 1
ATOM 854 C CA . TYR A 1 116 ? -1.346 4.939 2.333 1.00 88.19 116 TYR A CA 1
ATOM 855 C C . TYR A 1 116 ? -1.725 6.238 3.061 1.00 88.19 116 TYR A C 1
ATOM 857 O O . TYR A 1 116 ? -2.176 7.186 2.410 1.00 88.19 116 TYR A O 1
ATOM 865 N N . ASP A 1 117 ? -1.533 6.248 4.381 1.00 85.38 117 ASP A N 1
ATOM 866 C CA . ASP A 1 117 ? -1.830 7.355 5.302 1.00 85.38 117 ASP A CA 1
ATOM 867 C C . ASP A 1 117 ? -0.647 8.322 5.497 1.00 85.38 117 ASP A C 1
ATOM 869 O O . ASP A 1 117 ? 0.528 7.877 5.453 1.00 85.38 117 ASP A O 1
#

Mean predicted aligned error: 15.26 Å